Protein AF-A0A2V5ZI41-F1 (afdb_monomer_lite)

Radius of gyration: 18.92 Å; chains: 1; bounding box: 42×23×55 Å

Foldseek 3Di:
DAFPDWDPVPADQQKTKTADVVFADPQLLVQLVVQDVLSVQWDDDPRIIMGRRRDDDDPCVRVVVGVSSVVSVVVSVVVVVVVVVVVVVVVVVVCVVPVDDDD

pLDDT: mean 84.0, std 11.72, range [48.53, 95.19]

Structure (mmCIF, N/CA/C/O backbone):
data_AF-A0A2V5ZI41-F1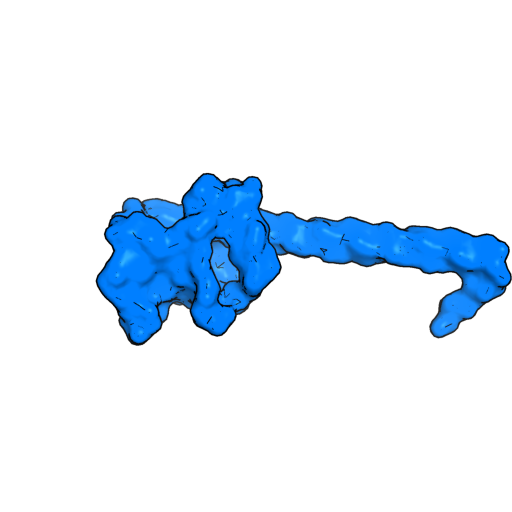
#
_entry.id   AF-A0A2V5ZI41-F1
#
loop_
_atom_site.group_PDB
_atom_site.id
_atom_site.type_symbol
_atom_site.label_atom_id
_atom_site.label_alt_id
_atom_site.label_comp_id
_atom_site.label_asym_id
_atom_site.label_entity_id
_atom_site.label_seq_id
_atom_site.pdbx_PDB_ins_code
_atom_site.Cartn_x
_atom_site.Cartn_y
_atom_site.Cartn_z
_atom_site.occupancy
_atom_site.B_iso_or_equiv
_atom_site.auth_seq_id
_atom_site.auth_comp_id
_atom_site.auth_asym_id
_atom_site.auth_atom_id
_atom_site.pdbx_PDB_model_num
ATOM 1 N N . MET A 1 1 ? 2.514 3.143 6.443 1.00 91.38 1 MET A N 1
ATOM 2 C CA . MET A 1 1 ? 2.825 2.031 5.522 1.00 91.38 1 MET A CA 1
ATOM 3 C C . MET A 1 1 ? 3.972 2.431 4.597 1.00 91.38 1 MET A C 1
ATOM 5 O O . MET A 1 1 ? 4.032 3.590 4.214 1.00 91.38 1 MET A O 1
ATOM 9 N N . LYS A 1 2 ? 4.899 1.522 4.272 1.00 93.25 2 LYS A N 1
ATOM 10 C CA . LYS A 1 2 ? 6.076 1.789 3.416 1.00 93.25 2 LYS A CA 1
ATOM 11 C C . LYS A 1 2 ? 6.155 0.823 2.242 1.00 93.25 2 LYS A C 1
ATOM 13 O O . LYS A 1 2 ? 5.656 -0.291 2.369 1.00 93.25 2 LYS A O 1
ATOM 18 N N . LEU A 1 3 ? 6.809 1.217 1.152 1.00 92.69 3 LEU A N 1
ATOM 19 C CA . LEU A 1 3 ? 7.146 0.336 0.038 1.00 92.69 3 LEU A CA 1
ATOM 20 C C . LEU A 1 3 ? 8.500 -0.323 0.323 1.00 92.69 3 LEU A C 1
ATOM 22 O O . LEU A 1 3 ? 9.512 0.350 0.492 1.00 92.69 3 LEU A O 1
ATOM 26 N N . THR A 1 4 ? 8.542 -1.650 0.373 1.00 92.81 4 THR A N 1
ATOM 27 C CA . THR A 1 4 ? 9.777 -2.398 0.675 1.00 92.81 4 THR A CA 1
ATOM 28 C C . THR A 1 4 ? 10.497 -2.887 -0.578 1.00 92.81 4 THR A C 1
ATOM 30 O O . THR A 1 4 ? 11.668 -3.256 -0.519 1.00 92.81 4 THR A O 1
ATOM 33 N N . GLY A 1 5 ? 9.825 -2.867 -1.728 1.00 90.25 5 GLY A N 1
ATOM 34 C CA . GLY A 1 5 ? 10.418 -3.206 -3.015 1.00 90.25 5 GLY A CA 1
ATOM 35 C C . GLY A 1 5 ? 9.375 -3.471 -4.091 1.00 90.25 5 GLY A C 1
ATOM 36 O O . GLY A 1 5 ? 8.172 -3.442 -3.835 1.00 90.25 5 GLY A O 1
ATOM 37 N N . ILE A 1 6 ? 9.856 -3.749 -5.299 1.00 90.69 6 ILE A N 1
ATOM 38 C CA . ILE A 1 6 ? 9.032 -4.169 -6.435 1.00 90.69 6 ILE A CA 1
ATOM 39 C C . ILE A 1 6 ? 9.102 -5.691 -6.539 1.00 90.69 6 ILE A C 1
ATOM 41 O O . ILE A 1 6 ? 10.186 -6.277 -6.492 1.00 90.69 6 ILE A O 1
ATOM 45 N N . ASP A 1 7 ? 7.950 -6.333 -6.697 1.00 92.06 7 ASP A N 1
ATOM 46 C CA . ASP A 1 7 ? 7.876 -7.746 -7.035 1.00 92.06 7 ASP A CA 1
ATOM 47 C C . ASP A 1 7 ? 7.936 -7.916 -8.558 1.00 92.06 7 ASP A C 1
ATOM 49 O O . ASP A 1 7 ? 6.931 -7.819 -9.265 1.00 92.06 7 ASP A O 1
ATOM 53 N N . ALA A 1 8 ? 9.145 -8.135 -9.079 1.00 87.75 8 ALA A N 1
ATOM 54 C CA . ALA A 1 8 ? 9.375 -8.264 -10.517 1.00 87.75 8 ALA A CA 1
ATOM 55 C C . ALA A 1 8 ? 8.707 -9.507 -11.131 1.00 87.75 8 ALA A C 1
ATOM 57 O O . ALA A 1 8 ? 8.411 -9.496 -12.319 1.00 87.75 8 ALA A O 1
ATOM 58 N N . ALA A 1 9 ? 8.450 -10.560 -10.344 1.00 90.25 9 ALA A N 1
ATOM 59 C CA . ALA A 1 9 ? 7.797 -11.774 -10.837 1.00 90.25 9 ALA A CA 1
ATOM 60 C C . ALA A 1 9 ? 6.287 -11.575 -11.036 1.00 90.25 9 ALA A C 1
ATOM 62 O O . ALA A 1 9 ? 5.688 -12.211 -11.901 1.00 90.25 9 ALA A O 1
ATOM 63 N N . LYS A 1 10 ? 5.679 -10.692 -10.235 1.00 89.31 10 LYS A N 1
ATOM 64 C CA . LYS A 1 10 ? 4.266 -10.306 -10.348 1.00 89.31 10 LYS A CA 1
ATOM 65 C C . LYS A 1 10 ? 4.026 -9.073 -11.224 1.00 89.31 10 LYS A C 1
ATOM 67 O O . LYS A 1 10 ? 2.892 -8.823 -11.624 1.00 89.31 10 LYS A O 1
ATOM 72 N N . SER A 1 11 ? 5.068 -8.296 -11.506 1.00 88.56 11 SER A N 1
ATOM 73 C CA . SER A 1 11 ? 4.990 -7.134 -12.395 1.00 88.56 11 SER A CA 1
ATOM 74 C C . SER A 1 11 ? 4.940 -7.574 -13.860 1.00 88.56 11 SER A C 1
ATOM 76 O O . SER A 1 11 ? 5.587 -8.544 -14.251 1.00 88.56 11 SER A O 1
ATOM 78 N N . LYS A 1 12 ? 4.187 -6.850 -14.685 1.00 88.06 12 LYS A N 1
ATOM 79 C CA . LYS A 1 12 ? 4.043 -7.106 -16.128 1.00 88.06 12 LYS A CA 1
ATOM 80 C C . LYS A 1 12 ? 3.974 -5.781 -16.881 1.00 88.06 12 LYS A C 1
ATOM 82 O O . LYS A 1 12 ? 3.946 -4.714 -16.276 1.00 88.06 12 LYS A O 1
ATOM 87 N N . GLU A 1 13 ? 3.974 -5.823 -18.207 1.00 82.44 13 GLU A N 1
ATOM 88 C CA . GLU A 1 13 ? 3.885 -4.599 -19.007 1.00 82.44 13 GLU A CA 1
ATOM 89 C C . GLU A 1 13 ? 2.637 -3.780 -18.623 1.00 82.44 13 GLU A C 1
ATOM 91 O O . GLU A 1 13 ? 1.523 -4.301 -18.606 1.00 82.44 13 GLU A O 1
ATOM 96 N N . GLY A 1 14 ? 2.845 -2.514 -18.243 1.00 81.38 14 GLY A N 1
ATOM 97 C CA . GLY A 1 14 ? 1.787 -1.611 -17.778 1.00 81.38 14 GLY A CA 1
ATOM 98 C C . GLY A 1 14 ? 1.331 -1.794 -16.322 1.00 81.38 14 GLY A C 1
ATOM 99 O O . GLY A 1 14 ? 0.545 -0.974 -15.850 1.00 81.38 14 GLY A O 1
ATOM 100 N N . GLU A 1 15 ? 1.831 -2.801 -15.591 1.00 89.44 15 GLU A N 1
ATOM 101 C CA . GLU A 1 15 ? 1.503 -3.025 -14.176 1.00 89.44 15 GLU A CA 1
ATOM 102 C C . GLU A 1 15 ? 2.747 -3.249 -13.299 1.00 89.44 15 GLU A C 1
ATOM 104 O O . GLU A 1 15 ? 3.574 -4.124 -13.561 1.00 89.44 15 GLU A O 1
ATOM 109 N N . LEU A 1 16 ? 2.848 -2.504 -12.197 1.00 90.75 16 LEU A N 1
ATOM 110 C CA . LEU A 1 16 ? 3.929 -2.656 -11.217 1.00 90.75 16 LEU A CA 1
ATOM 111 C C . LEU A 1 16 ? 3.378 -3.177 -9.894 1.00 90.75 16 LEU A C 1
ATOM 113 O O . LEU A 1 16 ? 2.517 -2.544 -9.287 1.00 90.75 16 LEU A O 1
ATOM 117 N N . ALA A 1 17 ? 3.901 -4.308 -9.430 1.00 92.94 17 ALA A N 1
ATOM 118 C CA . ALA A 1 17 ? 3.562 -4.868 -8.130 1.00 92.94 17 ALA A CA 1
ATOM 119 C C . ALA A 1 17 ? 4.581 -4.412 -7.079 1.00 92.94 17 ALA A C 1
ATOM 121 O O . ALA A 1 17 ? 5.783 -4.633 -7.223 1.00 92.94 17 ALA A O 1
ATOM 122 N N . PHE A 1 18 ? 4.104 -3.807 -5.999 1.00 93.00 18 PHE A N 1
ATOM 123 C CA . PHE A 1 18 ? 4.902 -3.332 -4.880 1.00 93.00 18 PHE A CA 1
ATOM 124 C C . PHE A 1 18 ? 4.625 -4.156 -3.627 1.00 93.00 18 PHE A C 1
ATOM 126 O O . PHE A 1 18 ? 3.478 -4.453 -3.284 1.00 93.00 18 PHE A O 1
ATOM 133 N N . ARG A 1 19 ? 5.698 -4.475 -2.905 1.00 94.69 19 ARG A N 1
ATOM 134 C CA . ARG A 1 19 ? 5.636 -5.020 -1.549 1.00 94.69 19 ARG A CA 1
ATOM 135 C C . ARG A 1 19 ? 5.498 -3.871 -0.563 1.00 94.69 19 ARG A C 1
ATOM 137 O O . ARG A 1 19 ? 6.192 -2.860 -0.702 1.00 94.69 19 ARG A O 1
ATOM 144 N N . THR A 1 20 ? 4.633 -4.031 0.435 1.00 95.19 20 THR A N 1
ATOM 145 C CA . THR A 1 20 ? 4.405 -3.012 1.464 1.00 95.19 20 THR A CA 1
ATOM 146 C C . THR A 1 20 ? 4.645 -3.549 2.872 1.00 95.19 20 THR A C 1
ATOM 148 O O . THR A 1 20 ? 4.483 -4.739 3.132 1.00 95.19 20 THR A O 1
ATOM 151 N N . GLU A 1 21 ? 5.005 -2.660 3.800 1.00 94.69 21 GLU A N 1
ATOM 152 C CA . GLU A 1 21 ? 5.074 -2.958 5.232 1.00 94.69 21 GLU A CA 1
ATOM 153 C C . GLU A 1 21 ? 4.297 -1.901 6.054 1.00 94.69 21 GLU A C 1
ATOM 155 O O . GLU A 1 21 ? 4.630 -0.708 6.005 1.00 94.69 21 GLU A O 1
ATOM 160 N N . PRO A 1 22 ? 3.240 -2.287 6.800 1.00 93.62 22 PRO A N 1
ATOM 161 C CA . PRO A 1 22 ? 2.645 -3.630 6.849 1.00 93.62 22 PRO A CA 1
ATOM 162 C C . PRO A 1 22 ? 2.085 -4.088 5.481 1.00 93.62 22 PRO A C 1
ATOM 164 O O . PRO A 1 22 ? 1.925 -3.249 4.586 1.00 93.62 22 PRO A O 1
ATOM 167 N N . PRO A 1 23 ? 1.800 -5.395 5.303 1.00 93.94 23 PRO A N 1
ATOM 168 C CA . PRO A 1 23 ? 1.277 -5.923 4.044 1.00 93.94 23 PRO A CA 1
ATOM 169 C C . PRO A 1 23 ? -0.018 -5.223 3.621 1.00 93.94 23 PRO A C 1
ATOM 171 O O . PRO A 1 23 ? -0.797 -4.774 4.474 1.00 93.94 23 PRO A O 1
ATOM 174 N N . MET A 1 24 ? -0.239 -5.107 2.311 1.00 94.94 24 MET A N 1
ATOM 175 C CA . MET A 1 24 ? -1.365 -4.353 1.774 1.00 94.94 24 MET A CA 1
ATOM 176 C C . MET A 1 24 ? -2.679 -5.022 2.180 1.00 94.94 24 MET A C 1
ATOM 178 O O . MET A 1 24 ? -2.786 -6.245 2.246 1.00 94.94 24 MET A O 1
ATOM 182 N N . THR A 1 25 ? -3.702 -4.214 2.462 1.00 94.44 25 THR A N 1
ATOM 183 C CA . THR A 1 25 ? -5.034 -4.723 2.814 1.00 94.44 25 THR A CA 1
ATOM 184 C C . THR A 1 25 ? -6.105 -4.051 1.977 1.00 94.44 25 THR A C 1
ATOM 186 O O . THR A 1 25 ? -5.978 -2.882 1.608 1.00 94.44 25 THR A O 1
ATOM 189 N N . GLU A 1 26 ? -7.203 -4.766 1.741 1.00 94.12 26 GLU A N 1
ATOM 190 C CA . GLU A 1 26 ? -8.336 -4.255 0.966 1.00 94.12 26 GLU A CA 1
ATOM 191 C C . GLU A 1 26 ? -8.910 -2.957 1.557 1.00 94.12 26 GLU A C 1
ATOM 193 O O . GLU A 1 26 ? -9.240 -2.034 0.820 1.00 94.12 26 GLU A O 1
ATOM 198 N N . LYS A 1 27 ? -8.945 -2.828 2.890 1.00 93.75 27 LYS A N 1
ATOM 199 C CA . LYS A 1 27 ? -9.438 -1.613 3.562 1.00 93.75 27 LYS A CA 1
ATOM 200 C C . LYS A 1 27 ? -8.594 -0.385 3.244 1.00 93.75 27 LYS A C 1
ATOM 202 O O . LYS A 1 27 ? -9.142 0.692 3.054 1.00 93.75 27 LYS A O 1
ATOM 207 N N . VAL A 1 28 ? -7.271 -0.542 3.215 1.00 93.56 28 VAL A N 1
ATOM 208 C CA . VAL A 1 28 ? -6.359 0.558 2.874 1.00 93.56 28 VAL A CA 1
ATOM 209 C C . VAL A 1 28 ? -6.482 0.894 1.390 1.00 93.56 28 VAL A C 1
ATOM 211 O O . VAL A 1 28 ? -6.513 2.071 1.050 1.00 93.56 28 VAL A O 1
ATOM 214 N N . LEU A 1 29 ? -6.642 -0.112 0.521 1.00 94.19 29 LEU A N 1
ATOM 215 C CA . LEU A 1 29 ? -6.852 0.112 -0.912 1.00 94.19 29 LEU A CA 1
ATOM 216 C C . LEU A 1 29 ? -8.134 0.910 -1.169 1.00 94.19 29 LEU A C 1
ATOM 218 O O . LEU A 1 29 ? -8.103 1.886 -1.906 1.00 94.19 29 LEU A O 1
ATOM 222 N N . GLN A 1 30 ? -9.245 0.522 -0.541 1.00 93.75 30 GLN A N 1
ATOM 223 C CA . GLN A 1 30 ? -10.535 1.204 -0.686 1.00 93.75 30 GLN A CA 1
ATOM 224 C C . GLN A 1 30 ? -10.504 2.652 -0.179 1.00 93.75 30 GLN A C 1
ATOM 226 O O . GLN A 1 30 ? -11.292 3.478 -0.633 1.00 93.75 30 GLN A O 1
ATOM 231 N N . GLU A 1 31 ? -9.603 2.970 0.753 1.00 93.50 31 GLU A N 1
ATOM 232 C CA . GLU A 1 31 ? -9.440 4.327 1.275 1.00 93.50 31 GLU A CA 1
ATOM 233 C C . GLU A 1 31 ? -8.521 5.195 0.410 1.00 93.50 31 GLU A C 1
ATOM 235 O O . GLU A 1 31 ? -8.620 6.420 0.445 1.00 93.50 31 GLU A O 1
ATOM 240 N N . LEU A 1 32 ? -7.640 4.582 -0.382 1.00 91.44 32 LEU A N 1
ATOM 241 C CA . LEU A 1 32 ? -6.629 5.292 -1.159 1.00 91.44 32 LEU A CA 1
ATOM 242 C C . LEU A 1 32 ? -7.223 6.336 -2.132 1.00 91.44 32 LEU A C 1
ATOM 244 O O . LEU A 1 32 ? -6.713 7.456 -2.143 1.00 91.44 32 LEU A O 1
ATOM 248 N N . PRO A 1 33 ? -8.324 6.067 -2.872 1.00 91.00 33 PRO A N 1
ATOM 249 C CA . PRO A 1 33 ? -8.975 7.071 -3.720 1.00 91.00 33 PRO A CA 1
ATOM 250 C C . PRO A 1 33 ? -9.534 8.284 -2.961 1.00 91.00 33 PRO A C 1
ATOM 252 O O . PRO A 1 33 ? -9.724 9.341 -3.557 1.00 91.00 33 PRO A O 1
ATOM 255 N N . ASN A 1 34 ? -9.812 8.152 -1.658 1.00 90.44 34 ASN A N 1
ATOM 256 C CA . ASN A 1 34 ? -10.345 9.254 -0.851 1.00 90.44 34 ASN A CA 1
ATOM 257 C C . ASN A 1 34 ? -9.254 10.241 -0.427 1.00 90.44 34 ASN A C 1
ATOM 259 O O . ASN A 1 34 ? -9.551 11.405 -0.168 1.00 90.44 34 ASN A O 1
ATOM 263 N N . VAL A 1 35 ? -8.009 9.771 -0.323 1.00 89.75 35 VAL A N 1
ATOM 264 C CA . VAL A 1 35 ? -6.855 10.589 0.081 1.00 89.75 35 VAL A CA 1
ATOM 265 C C . VAL A 1 35 ? -5.990 10.999 -1.109 1.00 89.75 35 VAL A C 1
ATOM 267 O O . VAL A 1 35 ? -5.257 11.979 -1.022 1.00 89.75 35 VAL A O 1
ATOM 270 N N . TRP A 1 36 ? -6.095 10.292 -2.239 1.00 90.00 36 TRP A N 1
ATOM 271 C CA . TRP A 1 36 ? -5.279 10.546 -3.417 1.00 90.00 36 TRP A CA 1
ATOM 272 C C . TRP A 1 36 ? -6.034 10.311 -4.724 1.00 90.00 36 TRP A C 1
ATOM 274 O O . TRP A 1 36 ? -6.617 9.251 -4.940 1.00 90.00 36 TRP A O 1
ATOM 284 N N . ILE A 1 37 ? -5.951 11.277 -5.643 1.00 85.25 37 ILE A N 1
ATOM 285 C CA . ILE A 1 37 ? -6.662 11.240 -6.931 1.00 85.25 37 ILE A CA 1
ATOM 286 C C . ILE A 1 37 ? -6.272 10.043 -7.812 1.00 85.25 37 ILE A C 1
ATOM 288 O O . ILE A 1 37 ? -7.122 9.506 -8.513 1.00 85.25 37 ILE A O 1
ATOM 292 N N . LEU A 1 38 ? -5.015 9.590 -7.734 1.00 84.94 38 LEU A N 1
ATOM 293 C CA . LEU A 1 38 ? -4.526 8.411 -8.461 1.00 84.94 38 LEU A CA 1
ATOM 294 C C . LEU A 1 38 ? -4.800 7.101 -7.710 1.00 84.94 38 LEU A C 1
ATOM 296 O O . LEU A 1 38 ? -4.451 6.027 -8.189 1.00 84.94 38 LEU A O 1
ATOM 300 N N . GLY A 1 39 ? -5.431 7.158 -6.533 1.00 83.94 39 GLY A N 1
ATOM 301 C CA . GLY A 1 39 ? -5.709 5.985 -5.708 1.00 83.94 39 GLY A CA 1
ATOM 302 C C . GLY A 1 39 ? -6.577 4.932 -6.406 1.00 83.94 39 GLY A C 1
ATOM 303 O O . GLY A 1 39 ? -6.465 3.753 -6.088 1.00 83.94 39 GLY A O 1
ATOM 304 N N . SER A 1 40 ? -7.404 5.330 -7.379 1.00 87.81 40 SER A N 1
ATOM 305 C CA . SER A 1 40 ? -8.242 4.426 -8.183 1.00 87.81 40 SER A CA 1
ATOM 306 C C . SER A 1 40 ? -7.464 3.622 -9.228 1.00 87.81 40 SER A C 1
ATOM 308 O O . SER A 1 40 ? -7.968 2.615 -9.725 1.00 87.81 40 SER A O 1
ATOM 310 N N . GLU A 1 41 ? -6.237 4.034 -9.549 1.00 90.69 41 GLU A N 1
ATOM 311 C CA . GLU A 1 41 ? -5.346 3.326 -10.474 1.00 90.69 41 GLU A CA 1
ATOM 312 C C . GLU A 1 41 ? -4.576 2.194 -9.778 1.00 90.69 41 GLU A C 1
ATOM 314 O O . GLU A 1 41 ? -3.854 1.427 -10.424 1.00 90.69 41 GLU A O 1
ATOM 319 N N . PHE A 1 42 ? -4.745 2.061 -8.461 1.00 92.44 42 PHE A N 1
ATOM 320 C CA . PHE A 1 42 ? -4.189 0.966 -7.686 1.00 92.44 42 PHE A CA 1
ATOM 321 C C . PHE A 1 42 ? -5.170 -0.199 -7.552 1.00 92.44 42 PHE A C 1
ATOM 323 O O . PHE A 1 42 ? -6.383 -0.044 -7.434 1.00 92.44 42 PHE A O 1
ATOM 330 N N . GLY A 1 43 ? -4.609 -1.400 -7.522 1.00 93.44 43 GLY A N 1
ATOM 331 C CA . GLY A 1 43 ? -5.273 -2.639 -7.161 1.00 93.44 43 GLY A CA 1
ATOM 332 C C . GLY A 1 43 ? -4.516 -3.368 -6.056 1.00 93.44 43 GLY A C 1
ATOM 333 O O . GLY A 1 43 ? -3.464 -2.928 -5.592 1.00 93.44 43 GLY A O 1
ATOM 334 N N . ILE A 1 44 ? -5.051 -4.519 -5.662 1.00 93.69 44 ILE A N 1
ATOM 335 C CA . ILE A 1 44 ? -4.405 -5.451 -4.739 1.00 93.69 44 ILE A CA 1
ATOM 336 C C . ILE A 1 44 ? -4.336 -6.833 -5.391 1.00 93.69 44 ILE A C 1
ATOM 338 O O . ILE A 1 44 ? -5.292 -7.258 -6.043 1.00 93.69 44 ILE A O 1
ATOM 342 N N . ASP A 1 45 ? -3.206 -7.517 -5.232 1.00 92.88 45 ASP A N 1
ATOM 343 C CA . ASP A 1 45 ? -3.041 -8.932 -5.581 1.00 92.88 45 ASP A CA 1
ATOM 344 C C . ASP A 1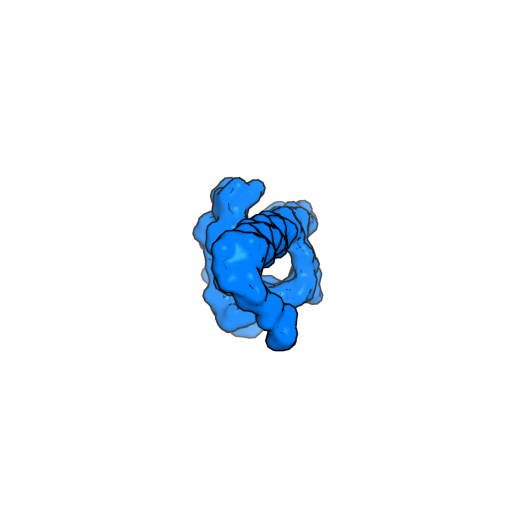 45 ? -2.437 -9.679 -4.386 1.00 92.88 45 ASP A C 1
ATOM 346 O O . ASP A 1 45 ? -1.229 -9.627 -4.134 1.00 92.88 45 ASP A O 1
ATOM 350 N N . GLY A 1 46 ? -3.301 -10.353 -3.626 1.00 91.50 46 GLY A N 1
ATOM 351 C CA . GLY A 1 46 ? -2.946 -10.922 -2.331 1.00 91.50 46 GLY A CA 1
ATOM 352 C C . GLY A 1 46 ? -2.644 -9.815 -1.324 1.00 91.50 46 GLY A C 1
ATOM 353 O O . GLY A 1 46 ? -3.547 -9.099 -0.902 1.00 91.50 46 GLY A O 1
ATOM 354 N N . ASP A 1 47 ? -1.377 -9.685 -0.951 1.00 93.25 47 ASP A N 1
ATOM 355 C CA . ASP A 1 47 ? -0.851 -8.683 -0.023 1.00 93.25 47 ASP A CA 1
ATOM 356 C C . ASP A 1 47 ? 0.018 -7.612 -0.710 1.00 93.25 47 ASP A C 1
ATOM 358 O O . ASP A 1 47 ? 0.632 -6.775 -0.040 1.00 93.25 47 ASP A O 1
ATOM 362 N N . LEU A 1 48 ? 0.057 -7.622 -2.047 1.00 94.62 48 LEU A N 1
ATOM 363 C CA . LEU A 1 48 ? 0.811 -6.675 -2.863 1.00 94.62 48 LEU A CA 1
ATOM 364 C C . LEU A 1 48 ? -0.073 -5.535 -3.353 1.00 94.62 48 LEU A C 1
ATOM 366 O O . LEU A 1 48 ? -1.216 -5.740 -3.765 1.00 94.62 48 LEU A O 1
ATOM 370 N N . LEU A 1 49 ? 0.502 -4.338 -3.386 1.00 94.75 49 LEU A N 1
ATOM 371 C CA . LEU A 1 49 ? -0.094 -3.176 -4.031 1.00 94.75 49 LEU A CA 1
ATOM 372 C C . LEU A 1 49 ? 0.251 -3.195 -5.522 1.00 94.75 49 LEU A C 1
ATOM 374 O O . LEU A 1 49 ? 1.422 -3.260 -5.875 1.00 94.75 49 LEU A O 1
ATOM 378 N N . VAL A 1 50 ? -0.739 -3.098 -6.403 1.00 94.25 50 VAL A N 1
ATOM 379 C CA . VAL A 1 50 ? -0.527 -3.141 -7.857 1.00 94.25 50 VAL A CA 1
ATOM 380 C C . VAL A 1 50 ? -0.860 -1.788 -8.467 1.00 94.25 50 VAL A C 1
ATOM 382 O O . VAL A 1 50 ? -1.993 -1.339 -8.377 1.00 94.25 50 VAL A O 1
ATOM 385 N N . TRP A 1 51 ? 0.103 -1.142 -9.110 1.00 91.62 51 TRP A N 1
ATOM 386 C CA . TRP A 1 51 ? -0.103 0.068 -9.906 1.00 91.62 51 TRP A CA 1
ATOM 387 C C . TRP A 1 51 ? -0.505 -0.290 -11.334 1.00 91.62 51 TRP A C 1
ATOM 389 O O . TRP A 1 51 ? 0.185 -1.094 -11.958 1.00 91.62 51 TRP A O 1
ATOM 399 N N . ARG A 1 52 ? -1.578 0.320 -11.856 1.00 90.19 52 ARG A N 1
ATOM 400 C CA . ARG A 1 52 ? -2.109 0.071 -13.211 1.00 90.19 52 ARG A CA 1
ATOM 401 C C . ARG A 1 52 ? -2.172 1.320 -14.100 1.00 90.19 52 ARG A C 1
ATOM 403 O O . ARG A 1 52 ? -2.773 1.265 -15.168 1.00 90.19 52 ARG A O 1
ATOM 410 N N . GLY A 1 53 ? -1.554 2.433 -13.702 1.00 75.69 53 GLY A N 1
ATOM 411 C CA . GLY A 1 53 ? -1.624 3.723 -14.412 1.00 75.69 53 GLY A CA 1
ATOM 412 C C . GLY A 1 53 ? -0.871 3.805 -15.751 1.00 75.69 53 GLY A C 1
ATOM 413 O O . GLY A 1 53 ? -0.577 4.896 -16.235 1.00 75.69 53 GLY A O 1
ATOM 414 N N . GLY A 1 54 ? -0.508 2.665 -16.353 1.00 67.94 54 GLY A N 1
ATOM 415 C CA . GLY A 1 54 ? -0.020 2.539 -17.735 1.00 67.94 54 GLY A CA 1
ATOM 416 C C . GLY A 1 54 ? 1.363 3.126 -18.049 1.00 67.94 54 GLY A C 1
ATOM 417 O O . GLY A 1 54 ? 1.987 2.715 -19.022 1.00 67.94 54 GLY A O 1
ATOM 418 N N . SER A 1 55 ? 1.881 4.045 -17.237 1.00 68.00 55 SER A N 1
ATOM 419 C CA . SER A 1 55 ? 3.177 4.697 -17.430 1.00 68.00 55 SER A CA 1
ATOM 420 C C . SER A 1 55 ? 4.084 4.492 -16.219 1.00 68.00 55 SER A C 1
ATOM 422 O O . SER A 1 55 ? 3.622 4.403 -15.076 1.00 68.00 55 SER A O 1
ATOM 424 N N . TYR A 1 56 ? 5.391 4.353 -16.484 1.00 61.91 56 TYR A N 1
ATOM 425 C CA . TYR A 1 56 ? 6.388 4.228 -15.426 1.00 61.91 56 TYR A CA 1
ATOM 426 C C . TYR A 1 56 ? 6.460 5.567 -14.695 1.00 61.91 56 TYR A C 1
ATOM 428 O O . TYR A 1 56 ? 6.734 6.590 -15.329 1.00 61.91 56 TYR A O 1
ATOM 436 N N . PRO A 1 57 ? 6.178 5.593 -13.395 1.00 67.56 57 PRO A N 1
ATOM 437 C CA . PRO A 1 57 ? 5.931 6.855 -12.743 1.00 67.56 57 PRO A CA 1
ATOM 438 C C . PRO A 1 57 ? 7.247 7.575 -12.401 1.00 67.56 57 PRO A C 1
ATOM 440 O O . PRO A 1 57 ? 8.315 6.962 -12.316 1.00 67.56 57 PRO A O 1
ATOM 443 N N . GLU A 1 58 ? 7.181 8.901 -12.267 1.00 77.06 58 GLU A N 1
ATOM 444 C CA . GLU A 1 58 ? 8.350 9.780 -12.130 1.00 77.06 58 GLU A CA 1
ATOM 445 C C . GLU A 1 58 ? 9.239 9.437 -10.917 1.00 77.06 58 GLU A C 1
ATOM 447 O O . GLU A 1 58 ? 8.826 8.757 -9.980 1.00 77.06 58 GLU A O 1
ATOM 452 N N . ARG A 1 59 ? 10.474 9.967 -10.887 1.00 75.75 59 ARG A N 1
ATOM 453 C CA . ARG A 1 59 ? 11.502 9.667 -9.863 1.00 75.75 59 ARG A CA 1
ATOM 454 C C . ARG A 1 59 ? 11.064 9.871 -8.396 1.00 75.75 59 ARG A C 1
ATOM 456 O O . ARG A 1 59 ? 11.745 9.358 -7.514 1.00 75.75 59 ARG A O 1
ATOM 463 N N . GLY A 1 60 ? 9.977 10.605 -8.138 1.00 82.25 60 GLY A N 1
ATOM 464 C CA . GLY A 1 60 ? 9.404 10.842 -6.803 1.00 82.25 60 GLY A CA 1
ATOM 465 C C . GLY A 1 60 ? 8.139 10.038 -6.479 1.00 82.25 60 GLY A C 1
ATOM 466 O O . GLY A 1 60 ? 7.559 10.207 -5.407 1.00 82.25 60 GLY A O 1
ATOM 467 N N . PHE A 1 61 ? 7.674 9.192 -7.396 1.00 85.00 61 PHE A N 1
ATOM 468 C CA . PHE A 1 61 ? 6.419 8.474 -7.227 1.00 85.00 61 PHE A CA 1
ATOM 469 C C . PHE A 1 61 ? 6.416 7.487 -6.059 1.00 85.00 61 PHE A C 1
ATOM 471 O O . PHE A 1 61 ? 5.455 7.527 -5.295 1.00 85.00 61 PHE A O 1
ATOM 478 N N . PRO A 1 62 ? 7.457 6.657 -5.831 1.00 86.31 62 PRO A N 1
ATOM 479 C CA . PRO A 1 62 ? 7.460 5.752 -4.684 1.00 86.31 62 PRO A CA 1
ATOM 480 C C . PRO A 1 62 ? 7.263 6.491 -3.355 1.00 86.31 62 PRO A C 1
ATOM 482 O O . PRO A 1 62 ? 6.481 6.050 -2.520 1.00 86.31 62 PRO A O 1
ATOM 485 N N . GLN A 1 63 ? 7.901 7.655 -3.184 1.00 88.00 63 GLN A N 1
ATOM 486 C CA . GLN A 1 63 ? 7.752 8.468 -1.976 1.00 88.00 63 GLN A CA 1
ATOM 487 C C . GLN A 1 63 ? 6.334 9.033 -1.833 1.00 88.00 63 GLN A C 1
ATOM 489 O O . GLN A 1 63 ? 5.790 9.036 -0.732 1.00 88.00 63 GLN A O 1
ATOM 494 N N . GLN A 1 64 ? 5.715 9.487 -2.927 1.00 88.12 64 GLN A N 1
ATOM 495 C CA . GLN A 1 64 ? 4.319 9.941 -2.894 1.00 88.12 64 GLN A CA 1
ATOM 496 C C . GLN A 1 64 ? 3.369 8.800 -2.519 1.00 88.12 64 GLN A C 1
ATOM 498 O O . GLN A 1 64 ? 2.516 8.976 -1.651 1.00 88.12 64 GLN A O 1
ATOM 503 N N . VAL A 1 65 ? 3.558 7.618 -3.112 1.00 89.88 65 VAL A N 1
ATOM 504 C CA . VAL A 1 65 ? 2.774 6.421 -2.788 1.00 89.88 65 VAL A CA 1
ATOM 505 C C . VAL A 1 65 ? 2.876 6.096 -1.297 1.00 89.88 65 VAL A C 1
ATOM 507 O O . VAL A 1 65 ? 1.853 5.874 -0.657 1.00 89.88 65 VAL A O 1
ATOM 510 N N . GLU A 1 66 ? 4.073 6.122 -0.704 1.00 92.94 66 GLU A N 1
ATOM 511 C CA . GLU A 1 66 ? 4.246 5.870 0.736 1.00 92.94 66 GLU A CA 1
ATOM 512 C C . GLU A 1 66 ? 3.484 6.857 1.631 1.00 92.94 66 GLU A C 1
ATOM 514 O O . GLU A 1 66 ? 2.897 6.445 2.641 1.00 92.94 66 GLU A O 1
ATOM 519 N N . ILE A 1 67 ? 3.477 8.145 1.268 1.00 93.19 67 ILE A N 1
ATOM 520 C CA . ILE A 1 67 ? 2.739 9.187 1.995 1.00 93.19 67 ILE A CA 1
ATOM 521 C C . ILE A 1 67 ? 1.248 8.849 1.985 1.00 93.19 67 ILE A C 1
ATOM 523 O O . ILE A 1 67 ? 0.648 8.684 3.050 1.00 93.19 67 ILE A O 1
ATOM 527 N N . PHE A 1 68 ? 0.670 8.647 0.801 1.00 93.38 68 PHE A N 1
ATOM 528 C CA . PHE A 1 68 ? -0.767 8.409 0.673 1.00 93.38 68 PHE A CA 1
ATOM 529 C C . PHE A 1 68 ? -1.204 7.048 1.218 1.00 93.38 68 PHE A C 1
ATOM 531 O O . PHE A 1 68 ? -2.272 6.949 1.818 1.00 93.38 68 PHE A O 1
ATOM 538 N N . LEU A 1 69 ? -0.374 6.005 1.119 1.00 93.56 69 LEU A N 1
ATOM 539 C CA . LEU A 1 69 ? -0.639 4.729 1.792 1.00 93.56 69 LEU A CA 1
ATOM 540 C C . LEU A 1 69 ? -0.658 4.886 3.315 1.00 93.56 69 LEU A C 1
ATOM 542 O O . LEU A 1 69 ? -1.472 4.263 3.995 1.00 93.56 69 LEU A O 1
ATOM 546 N N . THR A 1 70 ? 0.232 5.712 3.868 1.00 93.75 70 THR A N 1
ATOM 547 C CA . THR A 1 70 ? 0.248 6.003 5.306 1.00 93.75 70 THR A CA 1
ATOM 548 C C . THR A 1 70 ? -0.984 6.798 5.730 1.00 93.75 70 THR A C 1
ATOM 550 O O . THR A 1 70 ? -1.579 6.492 6.764 1.00 93.75 70 THR A O 1
ATOM 553 N N . GLU A 1 71 ? -1.410 7.777 4.935 1.00 93.12 71 GLU A N 1
ATOM 554 C CA . GLU A 1 71 ? -2.641 8.532 5.185 1.00 93.12 71 GLU A CA 1
ATOM 555 C C . GLU A 1 71 ? -3.886 7.642 5.116 1.00 93.12 71 GLU A C 1
ATOM 557 O O . GLU A 1 71 ? -4.699 7.659 6.042 1.00 93.12 71 GLU A O 1
ATOM 562 N N . ALA A 1 72 ? -3.996 6.795 4.089 1.00 92.50 72 ALA A N 1
ATOM 563 C CA . ALA A 1 72 ? -5.069 5.814 3.951 1.00 92.50 72 ALA A CA 1
ATOM 564 C C . ALA A 1 72 ? -5.100 4.837 5.141 1.00 92.50 72 ALA A C 1
ATOM 566 O O . ALA A 1 72 ? -6.151 4.595 5.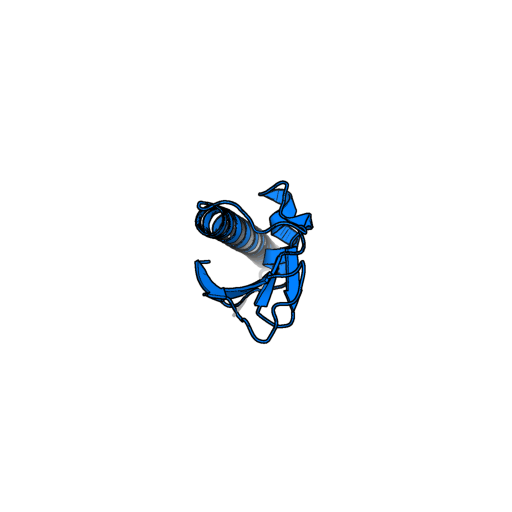739 1.00 92.50 72 ALA A O 1
ATOM 567 N N . GLU A 1 73 ? -3.941 4.318 5.557 1.00 94.06 73 GLU A N 1
ATOM 568 C CA . GLU A 1 73 ? -3.819 3.458 6.739 1.00 94.06 73 GLU A CA 1
ATOM 569 C C . GLU A 1 73 ? -4.300 4.169 8.017 1.00 94.06 73 GLU A C 1
ATOM 571 O O . GLU A 1 73 ? -5.031 3.587 8.828 1.00 94.06 73 GLU A O 1
ATOM 576 N N . ASN A 1 74 ? -3.924 5.436 8.196 1.00 92.94 74 ASN A N 1
ATOM 577 C CA . ASN A 1 74 ? -4.348 6.242 9.337 1.00 92.94 74 ASN A CA 1
ATOM 578 C C . ASN A 1 74 ? -5.856 6.519 9.316 1.00 92.94 74 ASN A C 1
ATOM 580 O O . ASN A 1 74 ? -6.504 6.400 10.358 1.00 92.94 74 ASN A O 1
ATOM 584 N N . ALA A 1 75 ? -6.437 6.806 8.150 1.00 90.50 75 ALA A N 1
ATOM 585 C CA . ALA A 1 75 ? -7.875 7.002 7.989 1.00 90.50 75 ALA A CA 1
ATOM 586 C C . ALA A 1 75 ? -8.666 5.731 8.349 1.00 90.50 75 ALA A C 1
ATOM 588 O O . ALA A 1 75 ? -9.637 5.793 9.110 1.00 90.50 75 ALA A O 1
ATOM 589 N N . VAL A 1 76 ? -8.203 4.554 7.916 1.00 90.94 76 VAL A N 1
ATOM 590 C CA . VAL A 1 76 ? -8.803 3.263 8.298 1.00 90.94 76 VAL A CA 1
ATOM 591 C C . VAL A 1 76 ? -8.724 3.032 9.814 1.00 90.94 76 VAL A C 1
ATOM 593 O O . VAL A 1 76 ? -9.701 2.600 10.438 1.00 90.94 76 VAL A O 1
ATOM 596 N N . LYS A 1 77 ? -7.581 3.338 10.443 1.00 89.06 77 LYS A N 1
ATOM 597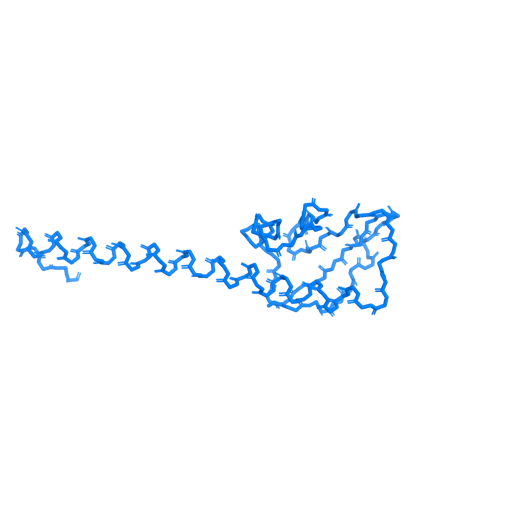 C CA . LYS A 1 77 ? -7.414 3.235 11.905 1.00 89.06 77 LYS A CA 1
ATOM 598 C C . LYS A 1 77 ? -8.319 4.212 12.659 1.00 89.06 77 LYS A C 1
ATOM 600 O O . LYS A 1 77 ? -8.884 3.836 13.691 1.00 89.06 77 LYS A O 1
ATOM 605 N N . ALA A 1 78 ? -8.493 5.429 12.146 1.00 87.44 78 ALA A N 1
ATOM 606 C CA . ALA A 1 78 ? -9.366 6.438 12.732 1.00 87.44 78 ALA A CA 1
ATOM 607 C C . ALA A 1 78 ? -10.837 5.996 12.701 1.00 87.44 78 ALA A C 1
ATOM 609 O O . ALA A 1 78 ? -11.493 6.038 13.742 1.00 87.44 78 ALA A O 1
ATOM 610 N N . LYS A 1 79 ? -11.324 5.462 11.568 1.00 83.12 79 LYS A N 1
ATOM 611 C CA . LYS A 1 79 ? -12.687 4.901 11.446 1.00 83.12 79 LYS A CA 1
ATOM 612 C C . LYS A 1 79 ? -12.931 3.786 12.469 1.00 83.12 79 LYS A C 1
ATOM 614 O O . LYS A 1 79 ? -13.864 3.858 13.261 1.00 83.12 79 LYS A O 1
ATOM 619 N N . LYS A 1 80 ? -12.004 2.824 12.566 1.00 76.62 80 LYS A N 1
ATOM 620 C CA . LYS A 1 80 ? -12.082 1.722 13.545 1.00 76.62 80 LYS A CA 1
ATOM 621 C C . LYS A 1 80 ? -12.090 2.207 15.001 1.00 76.62 80 LYS A C 1
ATOM 623 O O . LYS A 1 80 ? -12.714 1.583 15.857 1.00 76.62 80 LYS A O 1
ATOM 628 N N . THR A 1 81 ? -11.360 3.280 15.300 1.00 73.38 81 THR A N 1
ATOM 629 C CA . THR A 1 81 ? -11.302 3.859 16.651 1.00 73.38 81 THR A CA 1
ATOM 630 C C . THR A 1 81 ? -12.586 4.620 16.977 1.00 73.38 81 THR A C 1
ATOM 632 O O . THR A 1 81 ? -13.112 4.468 18.078 1.00 73.38 81 THR A O 1
ATOM 635 N N . GLY A 1 82 ? -13.137 5.362 16.011 1.00 69.75 82 GLY A N 1
ATOM 636 C CA . GLY A 1 82 ? -14.449 6.001 16.122 1.00 69.75 82 GLY A CA 1
ATOM 637 C C . GLY A 1 82 ? -15.556 4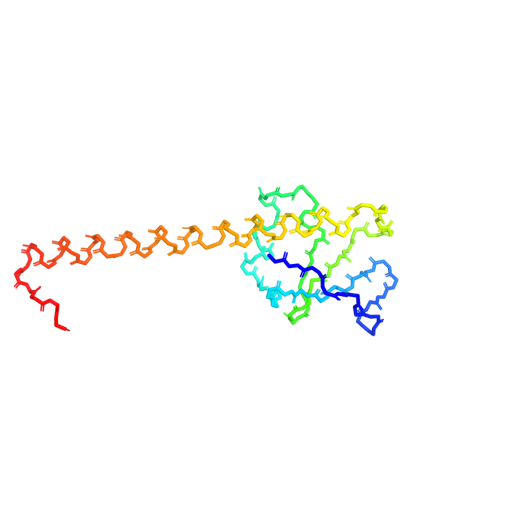.992 16.429 1.00 69.75 82 GLY A C 1
ATOM 638 O O . GLY A 1 82 ? -16.276 5.163 17.412 1.00 69.75 82 GLY A O 1
ATOM 639 N N . ASP A 1 83 ? -15.612 3.892 15.676 1.00 70.12 83 ASP A N 1
ATOM 640 C CA . ASP A 1 83 ? -16.609 2.830 15.866 1.00 70.12 83 ASP A CA 1
ATOM 641 C C . ASP A 1 83 ? -16.490 2.158 17.242 1.00 70.12 83 ASP A C 1
ATOM 643 O O . ASP A 1 83 ? -17.488 1.931 17.928 1.00 70.12 83 ASP A O 1
ATOM 647 N N . LYS A 1 84 ? -15.262 1.876 17.697 1.00 66.69 84 LYS A N 1
ATOM 648 C CA . LYS A 1 84 ? -15.024 1.305 19.033 1.00 66.69 84 LYS A CA 1
ATOM 649 C C . LYS A 1 84 ? -15.446 2.250 20.153 1.00 66.69 84 LYS A C 1
ATOM 651 O O . LYS A 1 84 ? -16.058 1.796 21.119 1.00 66.69 84 LYS A O 1
ATOM 656 N N . ASN A 1 85 ? -15.141 3.539 20.025 1.00 70.75 85 ASN A N 1
ATOM 657 C CA . ASN A 1 85 ? -15.512 4.539 21.022 1.00 70.75 85 ASN A CA 1
ATOM 658 C C . ASN A 1 85 ? -17.035 4.713 21.089 1.00 70.75 85 ASN A C 1
ATOM 660 O O . ASN A 1 85 ? -17.593 4.799 22.182 1.00 70.75 85 ASN A O 1
ATOM 664 N N . GLN A 1 86 ? -17.722 4.695 19.943 1.00 67.31 86 GLN A N 1
ATOM 665 C CA . GLN A 1 86 ? -19.185 4.728 19.896 1.00 67.31 86 GLN A CA 1
ATOM 666 C C . GLN A 1 86 ? -19.808 3.462 20.494 1.00 67.31 86 GLN A C 1
ATOM 668 O O . GLN A 1 86 ? -20.751 3.558 21.279 1.00 67.31 86 GLN A O 1
ATOM 673 N N . HIS A 1 87 ? -19.254 2.286 20.196 1.00 69.62 87 HIS A N 1
ATOM 674 C CA . HIS A 1 87 ? -19.730 1.025 20.756 1.00 69.62 87 HIS A CA 1
ATOM 675 C C . HIS A 1 87 ? -19.525 0.948 22.277 1.00 69.62 87 HIS A C 1
ATOM 677 O O . HIS A 1 87 ? -20.450 0.587 23.000 1.00 69.62 87 HIS A O 1
ATOM 683 N N . GLN A 1 88 ? -18.362 1.358 22.795 1.00 69.69 88 GLN A N 1
ATOM 684 C CA . GLN A 1 88 ? -18.136 1.441 24.242 1.00 69.69 88 GLN A CA 1
ATOM 685 C C . GLN A 1 88 ? -19.049 2.470 24.915 1.00 69.69 88 GLN A C 1
ATOM 687 O O . GLN A 1 88 ? -19.585 2.193 25.986 1.00 69.69 88 GLN A O 1
ATOM 692 N N . ALA A 1 89 ? -19.271 3.633 24.294 1.00 73.94 89 ALA A N 1
ATOM 693 C CA . ALA A 1 89 ? -20.201 4.631 24.816 1.00 73.94 89 ALA A CA 1
ATOM 694 C C . ALA A 1 89 ? -21.645 4.105 24.850 1.00 73.94 89 ALA A C 1
ATOM 696 O O . ALA A 1 89 ? -22.369 4.362 25.812 1.00 73.94 89 ALA A O 1
ATOM 697 N N . PHE A 1 90 ? -22.055 3.337 23.837 1.00 70.25 90 PHE A N 1
ATOM 698 C CA . PHE A 1 90 ? -23.345 2.654 23.816 1.00 70.25 90 PHE A CA 1
ATOM 699 C C . PHE A 1 90 ? -23.448 1.599 24.925 1.00 70.25 90 PHE A C 1
ATOM 701 O O . PHE A 1 90 ? -24.383 1.655 25.718 1.00 70.25 90 PHE A O 1
ATOM 708 N N . LEU A 1 91 ? -22.471 0.694 25.046 1.00 76.50 91 LEU A N 1
ATOM 709 C CA . LEU A 1 91 ? -22.456 -0.331 26.097 1.00 76.50 91 LEU A CA 1
ATOM 710 C C . LEU A 1 91 ? -22.472 0.280 27.503 1.00 76.50 91 LEU A C 1
ATOM 712 O O . LEU A 1 91 ? -23.188 -0.208 28.375 1.00 76.50 91 LEU A O 1
ATOM 716 N N . LYS A 1 92 ? -21.740 1.379 27.715 1.00 71.31 92 LYS A N 1
ATOM 717 C CA . LYS A 1 92 ? -21.752 2.119 28.979 1.00 71.31 92 LYS A CA 1
ATOM 718 C C . LYS A 1 92 ? -23.139 2.698 29.277 1.00 71.31 92 LYS A C 1
ATOM 720 O O . LYS A 1 92 ? -23.654 2.470 30.364 1.00 71.31 92 LYS A O 1
ATOM 725 N N . LYS A 1 93 ? -23.783 3.358 28.303 1.00 71.94 93 LYS A N 1
ATOM 726 C CA . LYS A 1 93 ? -25.161 3.867 28.453 1.00 71.94 93 LYS A CA 1
ATOM 727 C C . LYS A 1 93 ? -26.170 2.754 28.744 1.00 71.94 93 LYS A C 1
ATOM 729 O O . LYS A 1 93 ? -27.033 2.926 29.598 1.00 71.94 93 LYS A O 1
ATOM 734 N N . VAL A 1 94 ? -26.064 1.614 28.060 1.00 69.56 94 VAL A N 1
ATOM 735 C CA . VAL A 1 94 ? -26.952 0.460 28.277 1.00 69.56 94 VAL A CA 1
ATOM 736 C C . VAL A 1 94 ? -26.742 -0.138 29.669 1.00 69.56 94 VAL A C 1
ATOM 738 O O . VAL A 1 94 ? -27.720 -0.442 30.349 1.00 69.56 94 VAL A O 1
ATOM 741 N N . SER A 1 95 ? -25.493 -0.253 30.125 1.00 70.81 95 SER A N 1
ATOM 742 C CA . SER A 1 95 ? -25.160 -0.707 31.482 1.00 70.81 95 SER A CA 1
ATOM 743 C C . SER A 1 95 ? -25.708 0.245 32.554 1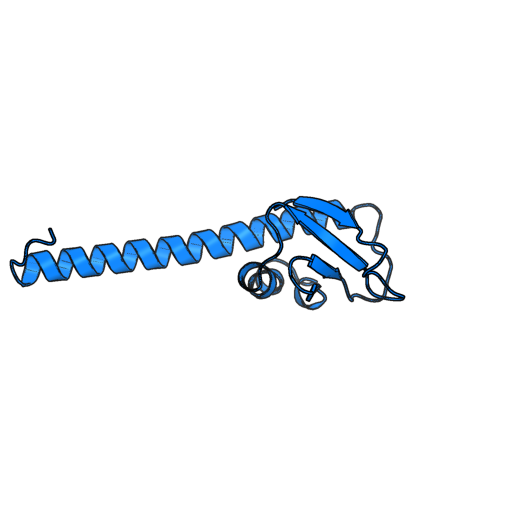.00 70.81 95 SER A C 1
ATOM 745 O O . SER A 1 95 ? -26.322 -0.209 33.518 1.00 70.81 95 SER A O 1
ATOM 747 N N . GLU A 1 96 ? -25.582 1.562 32.353 1.00 69.81 96 GLU A N 1
ATOM 748 C CA . GLU A 1 96 ? -26.110 2.591 33.262 1.00 69.81 96 GLU A CA 1
ATOM 749 C C . GLU A 1 96 ? -27.649 2.610 33.311 1.00 69.81 96 GLU A C 1
ATOM 751 O O . GLU A 1 96 ? -28.219 2.840 34.375 1.00 69.81 96 GLU A O 1
ATOM 756 N N . GLN A 1 97 ? -28.333 2.335 32.193 1.00 65.00 97 GLN A N 1
ATOM 757 C CA . GLN A 1 97 ? -29.802 2.318 32.136 1.00 65.00 97 GLN A CA 1
ATOM 758 C C . GLN A 1 97 ? -30.434 1.019 32.646 1.00 65.00 97 GLN A C 1
ATOM 760 O O . GLN A 1 97 ? -31.550 1.050 33.158 1.00 65.00 97 GLN A O 1
ATOM 765 N N . THR A 1 98 ? -29.758 -0.122 32.500 1.00 70.94 98 THR A N 1
ATOM 766 C CA . THR A 1 98 ? -30.324 -1.435 32.867 1.00 70.94 98 THR A CA 1
ATOM 767 C C . THR A 1 98 ? -29.792 -1.983 34.192 1.00 70.94 98 THR A C 1
ATOM 769 O O . THR A 1 98 ? -30.287 -3.001 34.669 1.00 70.94 98 THR A O 1
ATOM 772 N N . GLY A 1 99 ? -28.790 -1.336 34.802 1.00 58.66 99 GLY A N 1
ATOM 773 C CA . GLY A 1 99 ? -28.150 -1.798 36.040 1.00 58.66 99 GLY A CA 1
ATOM 774 C C . GLY A 1 99 ? -27.319 -3.077 35.874 1.00 58.66 99 GLY A C 1
ATOM 775 O O . GLY A 1 99 ? -26.794 -3.604 36.856 1.00 58.66 99 GLY A O 1
ATOM 776 N N . PHE A 1 100 ? -27.171 -3.584 34.646 1.00 55.50 100 PHE A N 1
ATOM 777 C CA . PHE A 1 100 ? -26.359 -4.759 34.359 1.00 55.50 100 PHE A CA 1
ATOM 778 C C . PHE A 1 100 ? -24.875 -4.389 34.365 1.00 55.50 100 PHE A C 1
ATOM 780 O O . PHE A 1 100 ? -24.396 -3.614 33.533 1.00 55.50 100 PHE A O 1
ATOM 787 N N . ARG A 1 101 ? -24.134 -4.966 35.313 1.00 48.56 101 ARG A N 1
ATOM 788 C CA . ARG A 1 101 ? -22.676 -4.854 35.409 1.00 48.56 101 ARG A CA 1
ATOM 789 C C . ARG A 1 101 ? -22.055 -5.784 34.362 1.00 48.56 101 ARG A C 1
ATOM 791 O O . ARG A 1 101 ? -22.226 -6.995 34.455 1.00 48.56 101 ARG A O 1
ATOM 798 N N . LEU A 1 102 ? -21.372 -5.223 33.365 1.00 53.78 102 LEU A N 1
ATOM 799 C CA . LEU A 1 102 ? -20.545 -5.999 32.434 1.00 53.78 102 LEU A CA 1
ATOM 800 C C . LEU A 1 102 ? -19.320 -6.505 33.211 1.00 53.78 102 LEU A C 1
ATOM 802 O O . LEU A 1 102 ? -18.491 -5.695 33.629 1.00 53.78 102 LEU A O 1
ATOM 806 N N . VAL A 1 103 ? -19.277 -7.815 33.468 1.00 48.53 103 VAL A N 1
ATOM 807 C CA . VAL A 1 103 ? -18.135 -8.541 34.051 1.00 48.53 103 VAL A CA 1
ATOM 808 C C . VAL A 1 103 ? -17.328 -9.166 32.925 1.00 48.53 103 VAL A C 1
ATOM 810 O O . VAL A 1 103 ? -17.973 -9.712 32.001 1.00 48.53 103 VAL A O 1
#

Secondary structure (DSSP, 8-state):
-EEEEE-TTT-BTTBEEEEEESPP-HHHHHHHHHH-GGGGGEEEETTEEEE-SSSPPPTTHHHHHHHHHHHHHHHHHHHHHHHHHHHHHHHHHHHHHH-----

Sequence (103 aa):
MKLTGIDAAKSKEGELAFRTEPPMTEKVLQELPNVWILGSEFGIDGDLLVWRGGSYPERGFPQQVEIFLTEAENAVKAKKTGDKNQHQAFLKKVSEQTGFRLV